Protein AF-A0A7S0Y9C3-F1 (afdb_monomer)

Nearest PDB structures (foldseek):
  4krd-assembly1_A  TM=9.052E-01  e=1.413E-10  Saccharomyces cerevisiae S288C
  4yjq-assembly1_A  TM=8.816E-01  e=9.304E-09  Homo sapiens
  4xg7-assembly1_A  TM=8.773E-01  e=1.132E-08  Homo sapiens
  4rss-assembly1_A  TM=8.720E-01  e=1.677E-08  Homo sapiens
  3zc6-assembly1_A  TM=8.783E-01  e=1.471E-08  Homo sapiens

Secondary structure (DSSP, 8-state):
-EEE-TT--HHHHHHHHHHHHHHTT---TTB--EEEEEE-SSEEEEEE---SEEHHHHHHHHSS--HHHHHHHHHHHHHHHHHHHHTTEE----SGGGEEE-GGG-EEE--GGG-EEPPTT-----S--S--

Structure (mmCIF, N/CA/C/O backbone):
data_AF-A0A7S0Y9C3-F1
#
_entry.id   AF-A0A7S0Y9C3-F1
#
loop_
_atom_site.group_PDB
_atom_site.id
_atom_site.type_symbol
_atom_site.label_atom_id
_atom_site.label_alt_id
_atom_site.label_comp_id
_atom_site.label_asym_id
_atom_site.label_entity_id
_atom_site.label_seq_id
_atom_site.pdbx_PDB_ins_code
_atom_site.Cartn_x
_atom_site.Cartn_y
_atom_site.Cartn_z
_atom_site.occupancy
_atom_site.B_iso_or_equiv
_atom_site.auth_seq_id
_atom_site.auth_comp_id
_atom_site.auth_asym_id
_atom_site.auth_atom_id
_atom_site.pdbx_PDB_model_num
ATOM 1 N N . LYS A 1 1 ? -2.819 -9.777 -9.837 1.00 88.12 1 LYS A N 1
ATOM 2 C CA . LYS A 1 1 ? -3.013 -8.683 -10.827 1.00 88.12 1 LYS A CA 1
ATOM 3 C C . LYS A 1 1 ? -2.095 -8.921 -12.023 1.00 88.12 1 LYS A C 1
ATOM 5 O O . LYS A 1 1 ? -0.903 -9.104 -11.809 1.00 88.12 1 LYS A O 1
ATOM 10 N N . TYR A 1 2 ? -2.632 -8.913 -13.245 1.00 93.19 2 TYR A N 1
ATOM 11 C CA . TYR A 1 2 ? -1.849 -8.963 -14.489 1.00 93.19 2 TYR A CA 1
ATOM 12 C C . TYR A 1 2 ? -1.843 -7.582 -15.142 1.00 93.19 2 TYR A C 1
ATOM 14 O O . TYR A 1 2 ? -2.880 -6.919 -15.183 1.00 93.19 2 TYR A O 1
ATOM 22 N N . ILE A 1 3 ? -0.686 -7.124 -15.618 1.00 94.06 3 ILE A N 1
ATOM 23 C CA . ILE A 1 3 ? -0.536 -5.808 -16.249 1.00 94.06 3 ILE A CA 1
ATOM 24 C C . ILE A 1 3 ? 0.217 -5.976 -17.565 1.00 94.06 3 ILE A C 1
ATOM 26 O O . ILE A 1 3 ? 1.418 -6.241 -17.567 1.00 94.06 3 ILE A O 1
ATOM 30 N N . ALA A 1 4 ? -0.482 -5.779 -18.683 1.00 96.06 4 ALA A N 1
ATOM 31 C CA . ALA A 1 4 ? 0.125 -5.802 -20.008 1.00 96.06 4 ALA A CA 1
ATOM 32 C C . ALA A 1 4 ? 1.090 -4.621 -20.199 1.00 96.06 4 ALA A C 1
ATOM 34 O O . ALA A 1 4 ? 0.784 -3.480 -19.837 1.00 96.06 4 ALA A O 1
ATOM 35 N N . LYS A 1 5 ? 2.246 -4.888 -20.813 1.00 95.81 5 LYS A N 1
ATOM 36 C CA . LYS A 1 5 ? 3.220 -3.855 -21.198 1.00 95.81 5 LYS A CA 1
ATOM 37 C C . LYS A 1 5 ? 2.832 -3.135 -22.486 1.00 95.81 5 LYS A C 1
ATOM 39 O O . LYS A 1 5 ? 3.274 -2.013 -22.718 1.00 95.81 5 LYS A O 1
ATOM 44 N N . HIS A 1 6 ? 2.002 -3.759 -23.321 1.00 95.00 6 HIS A N 1
ATOM 45 C CA . HIS A 1 6 ? 1.517 -3.138 -24.548 1.00 95.00 6 HIS A CA 1
ATOM 46 C C . HIS A 1 6 ? 0.788 -1.818 -24.241 1.00 95.00 6 HIS A C 1
ATOM 48 O O . HIS A 1 6 ? -0.055 -1.754 -23.348 1.00 95.00 6 HIS A O 1
ATOM 54 N N . GLY A 1 7 ? 1.143 -0.751 -24.963 1.00 93.19 7 GLY A N 1
ATOM 55 C CA . GLY A 1 7 ? 0.575 0.586 -24.763 1.00 93.19 7 GLY A CA 1
ATOM 56 C C . GLY A 1 7 ? 1.084 1.340 -23.526 1.00 93.19 7 GLY A C 1
ATOM 57 O O . GLY A 1 7 ? 0.624 2.452 -23.274 1.00 93.19 7 GLY A O 1
ATOM 58 N N . LYS A 1 8 ? 2.029 0.784 -22.754 1.00 92.81 8 LYS A N 1
ATOM 59 C CA . LYS A 1 8 ? 2.679 1.477 -21.631 1.00 92.81 8 LYS A CA 1
ATOM 60 C C . LYS A 1 8 ? 3.965 2.149 -22.096 1.00 92.81 8 LYS A C 1
ATOM 62 O O . LYS A 1 8 ? 4.751 1.562 -22.834 1.00 92.81 8 LYS A O 1
ATOM 67 N N . SER A 1 9 ? 4.205 3.376 -21.642 1.00 95.50 9 SER A N 1
ATOM 68 C CA . SER A 1 9 ? 5.481 4.043 -21.896 1.00 95.50 9 SER A CA 1
ATOM 69 C C . SER A 1 9 ? 6.586 3.454 -21.016 1.00 95.50 9 SER A C 1
ATOM 71 O O . SER A 1 9 ? 6.329 2.948 -19.924 1.00 95.50 9 SER A O 1
ATOM 73 N N . GLU A 1 10 ? 7.847 3.626 -21.413 1.00 94.19 10 GLU A N 1
ATOM 74 C CA . GLU A 1 10 ? 8.999 3.258 -20.575 1.00 94.19 10 GLU A CA 1
ATOM 75 C C . GLU A 1 10 ? 8.957 3.898 -19.180 1.00 94.19 10 GLU A C 1
ATOM 77 O O . GLU A 1 10 ? 9.445 3.341 -18.195 1.00 94.19 10 GLU A O 1
ATOM 82 N N . LYS A 1 11 ? 8.354 5.086 -19.070 1.00 92.31 11 LYS A N 1
ATOM 83 C CA . LYS A 1 11 ? 8.144 5.751 -17.785 1.00 92.31 11 LYS A CA 1
ATOM 84 C C . LYS A 1 11 ? 7.141 4.990 -16.917 1.00 92.31 11 LYS A C 1
ATOM 86 O O . LYS A 1 11 ? 7.399 4.836 -15.727 1.00 92.31 11 LYS A O 1
ATOM 91 N N . ASP A 1 12 ? 6.050 4.497 -17.495 1.00 91.94 12 ASP A N 1
ATOM 92 C CA . ASP A 1 12 ? 5.036 3.722 -16.771 1.00 91.94 12 ASP A CA 1
ATOM 93 C C . ASP A 1 12 ? 5.608 2.390 -16.288 1.00 91.94 12 ASP A C 1
ATOM 95 O O . AS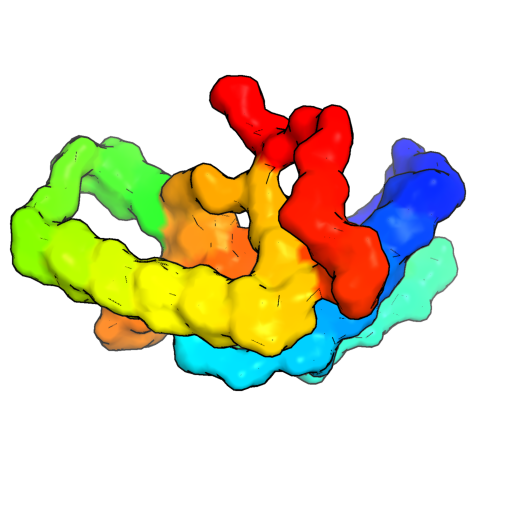P A 1 12 ? 5.419 2.024 -15.131 1.00 91.94 12 ASP A O 1
ATOM 99 N N . LEU A 1 13 ? 6.393 1.712 -17.132 1.00 94.50 13 LEU A N 1
ATOM 100 C CA . LEU A 1 13 ? 7.067 0.465 -16.764 1.00 94.50 13 LEU A CA 1
ATOM 101 C C . LEU A 1 13 ? 8.078 0.681 -15.627 1.00 94.50 13 LEU A C 1
ATOM 103 O O . LEU A 1 13 ? 8.172 -0.134 -14.711 1.00 94.50 13 LEU A O 1
ATOM 107 N N . ARG A 1 14 ? 8.826 1.795 -15.636 1.00 94.25 14 ARG A N 1
ATOM 108 C CA . ARG A 1 14 ? 9.708 2.162 -14.512 1.00 94.25 14 ARG A CA 1
ATOM 109 C C . ARG A 1 14 ? 8.931 2.454 -13.230 1.00 94.25 14 ARG A C 1
ATOM 111 O O . ARG A 1 14 ? 9.366 2.023 -12.165 1.00 94.25 14 ARG A O 1
ATOM 118 N N . ASN A 1 15 ? 7.803 3.157 -13.323 1.00 91.12 15 ASN A N 1
ATOM 119 C CA . ASN A 1 15 ? 6.959 3.433 -12.160 1.00 91.12 15 ASN A CA 1
ATOM 120 C C . ASN A 1 15 ? 6.409 2.135 -11.563 1.00 91.12 15 ASN A C 1
ATOM 122 O O . ASN A 1 15 ? 6.498 1.955 -10.355 1.00 91.12 15 ASN A O 1
ATOM 126 N N . LEU A 1 16 ? 5.949 1.202 -12.399 1.00 93.38 16 LEU A N 1
ATOM 127 C CA . LEU A 1 16 ? 5.437 -0.089 -11.947 1.00 93.38 16 LEU A CA 1
ATOM 128 C C . LEU A 1 16 ? 6.515 -0.942 -11.261 1.00 93.38 16 LEU A C 1
ATOM 130 O O . LEU A 1 16 ? 6.284 -1.510 -10.197 1.00 93.38 16 LEU A O 1
ATOM 134 N N . ARG A 1 17 ? 7.738 -0.984 -11.807 1.00 94.88 17 ARG A N 1
ATOM 135 C CA . ARG A 1 17 ? 8.867 -1.645 -11.124 1.00 94.88 17 ARG A CA 1
ATOM 136 C C . ARG A 1 17 ? 9.191 -0.982 -9.783 1.00 94.88 17 ARG A C 1
ATOM 138 O O . ARG A 1 17 ? 9.537 -1.672 -8.826 1.00 94.88 17 ARG A O 1
ATOM 145 N N . SER A 1 18 ? 9.071 0.344 -9.700 1.00 92.81 18 SER A N 1
ATOM 146 C CA . SER A 1 18 ? 9.252 1.079 -8.445 1.00 92.81 18 SER A CA 1
ATOM 147 C C . SER A 1 18 ? 8.150 0.769 -7.430 1.00 92.81 18 SER A C 1
ATOM 149 O O . SER A 1 18 ? 8.465 0.600 -6.257 1.00 92.81 18 SER A O 1
ATOM 151 N N . GLU A 1 19 ? 6.890 0.679 -7.859 1.00 94.38 19 GLU A N 1
ATOM 152 C CA . GLU A 1 19 ? 5.749 0.261 -7.032 1.00 94.38 19 GLU A CA 1
ATOM 153 C C . GLU A 1 19 ? 6.005 -1.127 -6.433 1.00 94.38 19 GLU A C 1
ATOM 155 O O . GLU A 1 19 ? 6.003 -1.277 -5.211 1.00 94.38 19 GLU A O 1
ATOM 160 N N . ILE A 1 20 ? 6.359 -2.108 -7.272 1.00 95.38 20 ILE A N 1
ATOM 161 C CA . ILE A 1 20 ? 6.694 -3.474 -6.837 1.00 95.38 20 ILE A CA 1
ATOM 162 C C . ILE A 1 20 ? 7.874 -3.464 -5.850 1.00 95.38 20 ILE A C 1
ATOM 164 O O . ILE A 1 20 ? 7.844 -4.155 -4.835 1.00 95.38 20 ILE A O 1
ATOM 168 N N . SER A 1 21 ? 8.918 -2.670 -6.117 1.00 94.62 21 SER A N 1
ATOM 169 C CA . SER A 1 21 ? 10.099 -2.554 -5.245 1.00 94.62 21 SER A CA 1
ATOM 170 C C . SER A 1 21 ? 9.781 -1.939 -3.878 1.00 94.62 21 SER A C 1
ATOM 172 O O . SER A 1 21 ? 10.384 -2.331 -2.877 1.00 94.62 21 SER A O 1
ATOM 174 N N . ILE A 1 22 ? 8.852 -0.978 -3.827 1.00 93.69 22 ILE A N 1
ATOM 175 C CA . ILE A 1 22 ? 8.354 -0.403 -2.574 1.00 93.69 22 ILE A CA 1
ATOM 176 C C . ILE A 1 22 ? 7.544 -1.459 -1.827 1.00 93.69 22 ILE A C 1
ATOM 178 O O . ILE A 1 22 ? 7.883 -1.769 -0.688 1.00 93.69 22 ILE A O 1
ATOM 182 N N . GLN A 1 23 ? 6.533 -2.045 -2.472 1.00 95.50 23 GLN A N 1
ATOM 183 C CA . GLN A 1 23 ? 5.609 -2.975 -1.828 1.00 95.50 23 GLN A CA 1
ATOM 184 C C . GLN A 1 23 ? 6.310 -4.231 -1.294 1.00 95.50 23 GLN A C 1
ATOM 186 O O . GLN A 1 23 ? 5.991 -4.685 -0.203 1.00 95.50 23 GLN A O 1
ATOM 191 N N . ARG A 1 24 ? 7.334 -4.739 -1.996 1.00 95.75 24 ARG A N 1
ATOM 192 C CA . ARG A 1 24 ? 8.123 -5.910 -1.565 1.00 95.75 24 ARG A CA 1
ATOM 193 C C . ARG A 1 24 ? 8.842 -5.722 -0.222 1.00 95.75 24 ARG A C 1
ATOM 195 O O . ARG A 1 24 ? 9.244 -6.703 0.387 1.00 95.75 24 ARG A O 1
ATOM 202 N N . LYS A 1 25 ? 9.051 -4.481 0.226 1.00 94.88 25 LYS A N 1
ATOM 203 C CA . LYS A 1 25 ? 9.721 -4.167 1.503 1.00 94.88 25 LYS A CA 1
ATOM 204 C C . LYS A 1 25 ? 8.741 -3.970 2.659 1.00 94.88 25 LYS A C 1
ATOM 206 O O . LYS A 1 25 ? 9.184 -3.701 3.770 1.00 94.88 25 LYS A O 1
ATOM 211 N N . LEU A 1 26 ? 7.439 -4.011 2.385 1.00 96.00 26 LEU A N 1
ATOM 212 C CA . LEU A 1 26 ? 6.397 -3.735 3.362 1.00 96.00 26 LEU A CA 1
ATOM 213 C C . LEU A 1 26 ? 5.880 -5.044 3.946 1.00 96.00 26 LEU A C 1
ATOM 215 O O . LEU A 1 26 ? 5.423 -5.921 3.219 1.00 96.00 26 LEU A O 1
ATOM 219 N N . GLU A 1 27 ? 5.904 -5.130 5.268 1.00 96.06 27 GLU A N 1
ATOM 220 C CA . GLU A 1 27 ? 5.375 -6.253 6.031 1.00 96.06 27 GLU A CA 1
ATOM 221 C C . GLU A 1 27 ? 4.678 -5.702 7.277 1.00 96.06 27 GLU A C 1
ATOM 223 O O . GLU A 1 27 ? 5.311 -5.296 8.254 1.00 96.06 27 GLU A O 1
ATOM 228 N N . HIS A 1 28 ? 3.353 -5.597 7.199 1.00 97.38 28 HIS A N 1
ATOM 229 C CA . HIS A 1 28 ? 2.503 -5.075 8.262 1.00 97.38 28 HIS A CA 1
ATOM 230 C C . HIS A 1 28 ? 1.082 -5.626 8.079 1.00 97.38 28 HIS A C 1
ATOM 232 O O . HIS A 1 28 ? 0.607 -5.650 6.944 1.00 97.38 28 HIS A O 1
ATOM 238 N N . PRO A 1 29 ? 0.356 -6.005 9.149 1.00 96.00 29 PRO A N 1
ATOM 239 C CA . PRO A 1 29 ? -0.987 -6.583 9.031 1.00 96.00 29 PRO A CA 1
ATOM 240 C C . PRO A 1 29 ? -1.969 -5.688 8.266 1.00 96.00 29 PRO A C 1
ATOM 242 O O . PRO A 1 29 ? -2.791 -6.200 7.518 1.00 96.00 29 PRO A O 1
ATOM 245 N N . GLY A 1 30 ? -1.827 -4.366 8.404 1.00 96.88 30 GLY A N 1
ATOM 246 C CA . GLY A 1 30 ? -2.632 -3.345 7.727 1.00 96.88 30 GLY A CA 1
ATOM 247 C C . GLY A 1 30 ? -2.274 -3.043 6.260 1.00 96.88 30 GLY A C 1
ATOM 248 O O . GLY A 1 30 ? -2.783 -2.072 5.706 1.00 96.88 30 GLY A O 1
ATOM 249 N N . ILE A 1 31 ? -1.348 -3.782 5.642 1.00 97.31 31 ILE A N 1
ATOM 250 C CA . ILE A 1 31 ? -0.884 -3.574 4.259 1.00 97.31 31 ILE A CA 1
ATOM 251 C C . ILE A 1 31 ? -1.016 -4.889 3.500 1.00 97.31 31 ILE A C 1
ATOM 253 O O . ILE A 1 31 ? -0.671 -5.935 4.040 1.00 97.31 31 ILE A O 1
ATOM 257 N N . ILE A 1 32 ? -1.484 -4.835 2.251 1.00 96.94 32 ILE A N 1
ATOM 258 C CA . ILE A 1 32 ? -1.589 -6.026 1.412 1.00 96.94 32 ILE A CA 1
ATOM 259 C C . ILE A 1 32 ? -0.196 -6.606 1.114 1.00 96.94 32 ILE A C 1
ATOM 261 O O . ILE A 1 32 ? 0.655 -5.972 0.476 1.00 96.94 32 ILE A O 1
ATOM 265 N N . LEU A 1 33 ? 0.036 -7.829 1.583 1.00 96.50 33 LEU A N 1
ATOM 266 C CA . LEU A 1 33 ? 1.296 -8.535 1.413 1.00 96.50 33 LEU A CA 1
ATOM 267 C C . LEU A 1 33 ? 1.517 -8.896 -0.058 1.00 96.50 33 LEU A C 1
ATOM 269 O O . LEU A 1 33 ? 0.682 -9.551 -0.686 1.00 96.50 33 LEU A O 1
ATOM 273 N N . LEU A 1 34 ? 2.672 -8.502 -0.595 1.00 97.44 34 LEU A N 1
ATOM 274 C CA . LEU A 1 34 ? 3.158 -8.983 -1.884 1.00 97.44 34 LEU A CA 1
ATOM 275 C C . LEU A 1 34 ? 3.828 -10.347 -1.684 1.00 97.44 34 LEU A C 1
ATOM 277 O O . LEU A 1 34 ? 4.920 -10.416 -1.128 1.00 97.44 34 LEU A O 1
ATOM 281 N N . LEU A 1 35 ? 3.184 -11.412 -2.158 1.00 97.38 35 LEU A N 1
ATOM 282 C CA . LEU A 1 35 ? 3.720 -12.772 -2.096 1.00 97.38 35 LEU A CA 1
ATOM 283 C C . LEU A 1 35 ? 4.800 -12.978 -3.158 1.00 97.38 35 LEU A C 1
ATOM 285 O O . LEU A 1 35 ? 5.874 -13.488 -2.856 1.00 97.38 35 LEU A O 1
ATOM 289 N N . ASP A 1 36 ? 4.531 -12.546 -4.393 1.00 96.81 36 ASP A N 1
ATOM 290 C CA . ASP A 1 36 ? 5.531 -12.553 -5.456 1.00 96.81 36 ASP A CA 1
ATOM 291 C C . ASP A 1 36 ? 5.205 -11.558 -6.578 1.00 96.81 36 ASP A C 1
ATOM 293 O O . ASP A 1 36 ? 4.082 -11.069 -6.709 1.00 96.81 36 ASP A O 1
ATOM 297 N N . ALA A 1 37 ? 6.193 -11.260 -7.419 1.00 96.75 37 ALA A N 1
ATOM 298 C CA . ALA A 1 37 ? 5.981 -10.536 -8.661 1.00 96.75 37 ALA A CA 1
ATOM 299 C C . ALA A 1 37 ? 6.955 -11.002 -9.743 1.00 96.75 37 ALA A C 1
ATOM 301 O O . ALA A 1 37 ? 8.167 -11.027 -9.525 1.00 96.75 37 ALA A O 1
ATOM 302 N N . PHE A 1 38 ? 6.408 -11.275 -10.923 1.00 96.19 38 PHE A N 1
ATOM 303 C CA . PHE A 1 38 ? 7.125 -11.734 -12.102 1.00 96.19 38 PHE A CA 1
ATOM 304 C C . PHE A 1 38 ? 7.001 -10.705 -13.217 1.00 96.19 38 PHE A C 1
ATOM 306 O O . PHE A 1 38 ? 5.948 -10.095 -13.411 1.00 96.19 38 PHE A O 1
ATOM 313 N N . GLU A 1 39 ? 8.074 -10.545 -13.976 1.00 96.44 39 GLU A N 1
ATOM 314 C CA . GLU A 1 39 ? 8.091 -9.742 -15.189 1.00 96.44 39 GLU A CA 1
ATOM 315 C C . GLU A 1 39 ? 8.443 -10.659 -16.363 1.00 96.44 39 GLU A C 1
ATOM 317 O O . GLU A 1 39 ? 9.525 -11.241 -16.393 1.00 96.44 39 GLU A O 1
ATOM 322 N N . THR A 1 40 ? 7.530 -10.798 -17.323 1.00 95.31 40 THR A N 1
ATOM 323 C CA . THR A 1 40 ? 7.770 -11.504 -18.592 1.00 95.31 40 THR A CA 1
ATOM 324 C C . THR A 1 40 ? 8.093 -10.489 -19.686 1.00 95.31 40 THR A C 1
ATOM 326 O O . THR A 1 40 ? 8.166 -9.292 -19.419 1.00 95.31 40 THR A O 1
ATOM 329 N N . GLU A 1 41 ? 8.273 -10.904 -20.938 1.00 94.44 41 GLU A N 1
ATOM 330 C CA . GLU A 1 41 ? 8.454 -9.957 -22.048 1.00 94.44 41 GLU A CA 1
ATOM 331 C C . GLU A 1 41 ? 7.228 -9.056 -22.263 1.00 94.44 41 GLU A C 1
ATOM 333 O O . GLU A 1 41 ? 7.376 -7.877 -22.586 1.00 94.44 41 GLU A O 1
ATOM 338 N N . THR A 1 42 ? 6.022 -9.576 -22.025 1.00 95.88 42 THR A N 1
ATOM 339 C CA . THR A 1 42 ? 4.759 -8.927 -22.400 1.00 95.88 42 THR A CA 1
ATOM 340 C C . THR A 1 42 ? 3.959 -8.393 -21.216 1.00 95.88 42 THR A C 1
ATOM 342 O O . THR A 1 42 ? 3.104 -7.526 -21.415 1.00 95.88 42 THR A O 1
ATOM 345 N N . GLU A 1 43 ? 4.231 -8.843 -19.990 1.00 96.12 43 GLU A N 1
ATOM 346 C CA . GLU A 1 43 ? 3.396 -8.527 -18.828 1.00 96.12 43 GLU A CA 1
ATOM 347 C C . GLU A 1 43 ? 4.147 -8.510 -17.490 1.00 96.12 43 GLU A C 1
ATOM 349 O O . GLU A 1 43 ? 5.263 -9.013 -17.351 1.00 96.12 43 GLU A O 1
ATOM 354 N N . PHE A 1 44 ? 3.500 -7.910 -16.492 1.00 96.44 44 PHE A N 1
ATOM 355 C CA . PHE A 1 44 ? 3.806 -8.091 -15.077 1.00 96.44 44 PHE A CA 1
ATOM 356 C C . PHE A 1 44 ? 2.709 -8.927 -14.423 1.00 96.44 44 PHE A C 1
ATOM 358 O O . PHE A 1 44 ? 1.527 -8.600 -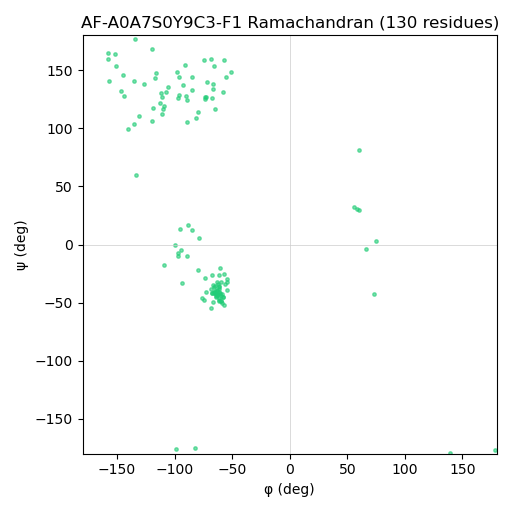14.544 1.00 96.44 44 PHE A O 1
ATOM 365 N N . CYS A 1 45 ? 3.105 -9.953 -13.678 1.00 96.69 45 CYS A N 1
ATOM 366 C CA . CYS A 1 45 ? 2.220 -10.746 -12.837 1.00 96.69 45 CYS A CA 1
ATOM 367 C C . CYS A 1 45 ? 2.540 -10.454 -11.371 1.00 96.69 45 CYS A C 1
ATOM 369 O O . CYS A 1 45 ? 3.643 -10.727 -10.912 1.00 96.69 45 CYS A O 1
ATOM 371 N N . ILE A 1 46 ? 1.577 -9.898 -10.640 1.00 96.25 46 ILE A N 1
ATOM 372 C CA . ILE A 1 46 ? 1.704 -9.522 -9.228 1.00 96.25 46 ILE A CA 1
ATOM 373 C C . ILE A 1 46 ? 0.795 -10.436 -8.410 1.00 96.25 46 ILE A C 1
ATOM 375 O O . ILE A 1 46 ? -0.421 -10.462 -8.636 1.00 96.25 46 ILE A O 1
ATOM 379 N N . VAL A 1 47 ? 1.382 -11.165 -7.466 1.00 97.06 47 VAL A N 1
ATOM 380 C CA . VAL A 1 47 ? 0.709 -12.110 -6.573 1.00 97.06 47 VAL A CA 1
ATOM 381 C C . VAL A 1 47 ? 0.705 -11.518 -5.169 1.00 97.06 47 VAL A C 1
ATOM 383 O O . VAL A 1 47 ? 1.760 -11.257 -4.597 1.00 97.06 47 VAL A O 1
ATOM 386 N N . THR A 1 48 ? -0.479 -11.294 -4.610 1.00 96.75 48 THR A N 1
ATOM 387 C CA . THR A 1 48 ? -0.662 -10.751 -3.259 1.00 96.75 48 THR A CA 1
ATOM 388 C C . THR A 1 48 ? -1.429 -11.734 -2.392 1.00 96.75 48 THR A C 1
ATOM 390 O O . THR A 1 48 ? -2.024 -12.684 -2.906 1.00 96.75 48 THR A O 1
ATOM 393 N N . GLU A 1 49 ? -1.457 -11.495 -1.082 1.00 95.75 49 GLU A N 1
ATOM 394 C CA . GLU A 1 49 ? -2.461 -12.137 -0.236 1.00 95.75 49 GLU A CA 1
ATOM 395 C C . GLU A 1 49 ? -3.883 -11.804 -0.729 1.00 95.75 49 GLU A C 1
ATOM 397 O O . GLU A 1 49 ? -4.106 -10.830 -1.461 1.00 95.75 49 GLU A O 1
ATOM 402 N N . PHE A 1 50 ? -4.841 -12.642 -0.342 1.00 93.94 50 PHE A N 1
ATOM 403 C CA . PHE A 1 50 ? -6.243 -12.467 -0.694 1.00 93.94 50 PHE A CA 1
ATOM 404 C C . PHE A 1 50 ? -6.940 -11.525 0.295 1.00 93.94 50 PHE A C 1
ATOM 406 O O . PHE A 1 50 ? -6.837 -11.703 1.508 1.00 93.94 50 PHE A O 1
ATOM 413 N N . ALA A 1 51 ? -7.698 -10.566 -0.235 1.00 94.25 51 ALA A N 1
ATOM 414 C CA . ALA A 1 51 ? -8.654 -9.762 0.515 1.00 94.25 51 ALA A CA 1
ATOM 415 C C . ALA A 1 51 ? -10.070 -10.043 -0.007 1.00 94.25 51 ALA A C 1
ATOM 417 O O . ALA A 1 51 ? -10.246 -10.353 -1.183 1.00 94.25 51 ALA A O 1
ATOM 418 N N . GLN A 1 52 ? -11.065 -9.967 0.874 1.00 92.94 52 GLN A N 1
ATOM 419 C CA . GLN A 1 52 ? -12.452 -10.351 0.604 1.00 92.94 52 GLN A CA 1
ATOM 420 C C . GLN A 1 52 ? -13.195 -9.347 -0.284 1.00 92.94 52 GLN A C 1
ATOM 422 O O . GLN A 1 52 ? -14.100 -9.753 -1.005 1.00 92.94 52 GLN A O 1
ATOM 427 N N . GLY A 1 53 ? -12.818 -8.069 -0.242 1.00 92.00 53 GLY A N 1
ATOM 428 C CA . GLY A 1 53 ? -13.431 -7.020 -1.056 1.00 92.00 53 GLY A CA 1
ATOM 429 C C . GLY A 1 53 ? -12.830 -5.647 -0.784 1.00 92.00 53 GLY A C 1
ATOM 430 O O . GLY A 1 53 ? -11.886 -5.516 0.006 1.00 92.00 53 GLY A O 1
ATOM 431 N N . GLU A 1 54 ? -13.378 -4.625 -1.433 1.00 93.75 54 GLU A N 1
ATOM 432 C CA . GLU A 1 54 ? -12.975 -3.231 -1.243 1.00 93.75 54 GLU A CA 1
ATOM 433 C C . GLU A 1 54 ? -13.894 -2.530 -0.235 1.00 93.75 54 GLU A C 1
ATOM 435 O O . GLU A 1 54 ? -15.107 -2.733 -0.217 1.00 93.75 54 GLU A O 1
ATOM 440 N N . LEU A 1 55 ? -13.341 -1.633 0.585 1.00 91.69 55 LEU A N 1
ATOM 441 C CA . LEU A 1 55 ? -14.145 -0.805 1.488 1.00 91.69 55 LEU A CA 1
ATOM 442 C C . LEU A 1 55 ? -15.147 0.063 0.711 1.00 91.69 55 LEU A C 1
ATOM 444 O O . LEU A 1 55 ? -16.238 0.338 1.202 1.00 91.69 55 LEU A O 1
ATOM 448 N N . PHE A 1 56 ? -14.781 0.489 -0.499 1.00 92.38 56 PHE A N 1
ATOM 449 C CA . PHE A 1 56 ? -15.669 1.239 -1.382 1.00 92.38 56 PHE A CA 1
ATOM 450 C C . PHE A 1 56 ? -16.964 0.478 -1.700 1.00 92.38 56 PHE A C 1
ATOM 452 O O . PHE A 1 56 ? -18.038 1.057 -1.577 1.00 92.38 56 PHE A O 1
ATOM 459 N N . GLU A 1 57 ? -16.877 -0.814 -2.026 1.00 90.69 57 GLU A N 1
ATOM 460 C CA . GLU A 1 57 ? -18.040 -1.646 -2.366 1.00 90.69 57 GLU A CA 1
ATOM 461 C C . GLU A 1 57 ? -19.005 -1.784 -1.181 1.00 90.69 57 GLU A C 1
ATOM 463 O O . GLU A 1 57 ? -20.221 -1.717 -1.350 1.00 90.69 57 GLU A O 1
ATOM 468 N N . ILE A 1 58 ? -18.464 -1.915 0.035 1.00 87.94 58 ILE A N 1
ATOM 469 C CA . ILE A 1 58 ? -19.264 -1.967 1.266 1.00 87.94 58 ILE A CA 1
ATOM 470 C C . ILE A 1 58 ? -20.003 -0.640 1.479 1.00 87.94 58 ILE A C 1
ATOM 472 O O . ILE A 1 58 ? -21.191 -0.625 1.795 1.00 87.94 58 ILE A O 1
ATOM 476 N N . LEU A 1 59 ? -19.315 0.486 1.274 1.00 88.94 59 LEU A N 1
ATOM 477 C CA . LEU A 1 59 ? -19.918 1.811 1.412 1.00 88.94 59 LEU A CA 1
ATOM 478 C C . LEU A 1 59 ? -20.982 2.085 0.342 1.00 88.94 59 LEU A C 1
ATOM 480 O O . LEU A 1 59 ? -21.975 2.740 0.649 1.00 88.94 59 LEU A O 1
ATOM 484 N N . GLU A 1 60 ? -20.810 1.586 -0.884 1.00 91.25 60 GLU A N 1
ATOM 485 C CA . GLU A 1 60 ? -21.839 1.689 -1.924 1.00 91.25 60 GLU A CA 1
ATOM 486 C C . GLU A 1 60 ? -23.075 0.837 -1.612 1.00 91.25 60 GLU A C 1
ATOM 488 O O . GLU A 1 60 ? -24.195 1.281 -1.864 1.00 91.25 60 GLU A O 1
ATOM 493 N N . ALA A 1 61 ? -22.893 -0.363 -1.054 1.00 88.38 61 ALA A N 1
ATOM 494 C CA . ALA A 1 61 ? -23.994 -1.273 -0.747 1.00 88.38 61 ALA A CA 1
ATOM 495 C C . ALA A 1 61 ? -24.810 -0.834 0.480 1.00 88.38 61 ALA A C 1
ATOM 497 O O . ALA A 1 61 ? -26.040 -0.790 0.424 1.00 88.38 61 ALA A O 1
ATOM 498 N N . ASP A 1 62 ? -24.131 -0.486 1.575 1.00 84.06 62 ASP A N 1
ATOM 499 C CA . ASP A 1 62 ? -24.767 -0.213 2.870 1.00 84.06 62 ASP A CA 1
ATOM 500 C C . ASP A 1 62 ? -25.002 1.290 3.114 1.00 84.06 62 ASP A C 1
ATOM 502 O O . ASP A 1 62 ? -25.677 1.688 4.068 1.00 84.06 62 ASP A O 1
ATOM 506 N N . GLY A 1 63 ? -24.436 2.154 2.263 1.00 85.44 63 GLY A N 1
ATOM 507 C CA . GLY A 1 63 ? -24.498 3.617 2.341 1.00 85.44 63 GLY A CA 1
ATOM 508 C C . GLY A 1 63 ? -23.633 4.216 3.457 1.00 85.44 63 GLY A C 1
ATOM 509 O O . GLY A 1 63 ? -22.951 5.221 3.257 1.00 85.44 63 GLY A O 1
ATOM 510 N N . SER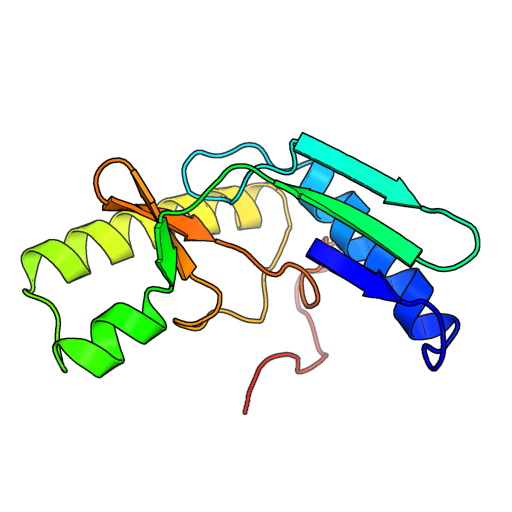 A 1 64 ? -23.642 3.610 4.644 1.00 84.19 64 SER A N 1
ATOM 511 C CA . SER A 1 64 ? -22.821 4.013 5.787 1.00 84.19 64 SER A CA 1
ATOM 512 C C . SER A 1 64 ? -22.493 2.833 6.692 1.00 84.19 64 SER A C 1
ATOM 514 O O . SER A 1 64 ? -23.253 1.873 6.787 1.00 84.19 64 SER A O 1
ATOM 516 N N . LEU A 1 65 ? -21.370 2.942 7.398 1.00 87.38 65 LEU A N 1
ATOM 517 C CA . LEU A 1 65 ? -20.940 1.950 8.374 1.00 87.38 65 LEU A CA 1
ATOM 518 C C . LEU A 1 65 ? -21.313 2.370 9.802 1.00 87.38 65 LEU A C 1
ATOM 520 O O . LEU A 1 65 ? -21.269 3.564 10.119 1.00 87.38 65 LEU A O 1
ATOM 524 N N . PRO A 1 66 ? -21.605 1.410 10.699 1.00 92.19 66 PRO A N 1
ATOM 525 C CA . PRO A 1 66 ? -21.737 1.685 12.124 1.00 92.19 66 PRO A CA 1
ATOM 526 C C . PRO A 1 66 ? -20.477 2.354 12.687 1.00 92.19 66 PRO A C 1
ATOM 528 O O . PRO A 1 66 ? -19.357 1.993 12.323 1.00 92.19 66 PRO A O 1
ATOM 531 N N . GLU A 1 67 ? -20.644 3.273 13.639 1.00 93.81 67 GLU A N 1
ATOM 532 C CA . GLU A 1 67 ? -19.535 4.049 14.219 1.00 93.81 67 GLU A CA 1
ATOM 533 C C . GLU A 1 67 ? -18.405 3.165 14.772 1.00 93.81 67 GLU A C 1
ATOM 535 O O . GLU A 1 67 ? -17.228 3.455 14.568 1.00 93.81 67 GLU A O 1
ATOM 540 N N . LEU A 1 68 ? -18.752 2.042 15.405 1.00 93.56 68 LEU A N 1
ATOM 541 C CA . LEU A 1 68 ? -17.777 1.079 15.920 1.00 93.56 68 LEU A CA 1
ATOM 542 C C . LEU A 1 68 ? -16.907 0.474 14.805 1.00 93.56 68 LEU A C 1
ATOM 544 O O . LEU A 1 68 ? -15.709 0.261 14.980 1.00 93.56 68 LEU A O 1
ATOM 548 N N . GLU A 1 69 ? -17.497 0.203 13.643 1.00 90.94 69 GLU A N 1
ATOM 549 C CA . GLU A 1 69 ? -16.778 -0.348 12.497 1.00 90.94 69 GLU A CA 1
ATOM 550 C C . GLU A 1 69 ? -15.874 0.707 11.857 1.00 90.94 69 GLU A C 1
ATOM 552 O O . GLU A 1 69 ? -14.706 0.432 11.582 1.00 90.94 69 GLU A O 1
ATOM 557 N N . VAL A 1 70 ? -16.363 1.946 11.748 1.00 92.38 70 VAL A N 1
ATOM 558 C CA . VAL A 1 70 ? -15.555 3.100 11.330 1.00 92.38 70 VAL A CA 1
ATOM 559 C C . VAL A 1 70 ? -14.359 3.298 12.266 1.00 92.38 70 VAL A C 1
A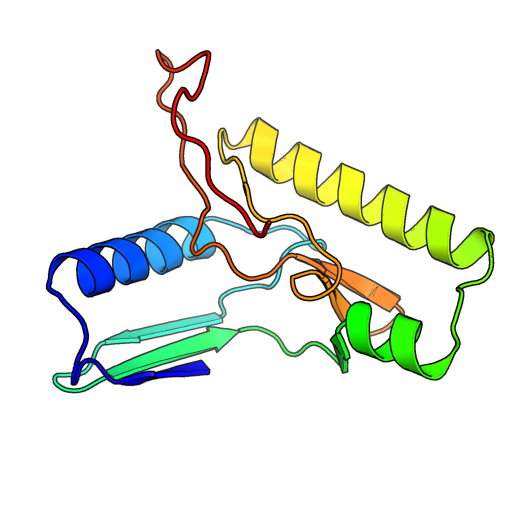TOM 561 O O . VAL A 1 70 ? -13.235 3.462 11.793 1.00 92.38 70 VAL A O 1
ATOM 564 N N . GLN A 1 71 ? -14.564 3.229 13.584 1.00 95.56 71 GLN A N 1
ATOM 565 C CA . GLN A 1 71 ? -13.495 3.349 14.578 1.00 95.56 71 GLN A CA 1
ATOM 566 C C . GLN A 1 71 ? -12.441 2.243 14.422 1.00 95.56 71 GLN A C 1
ATOM 568 O O . GLN A 1 71 ? -11.239 2.526 14.467 1.00 95.56 71 GLN A O 1
ATOM 573 N N . ASN A 1 72 ? -12.866 0.999 14.195 1.00 94.38 72 ASN A N 1
ATOM 574 C CA . ASN A 1 72 ? -11.959 -0.127 13.972 1.00 94.38 72 ASN A CA 1
ATOM 575 C C . ASN A 1 72 ? -11.132 0.050 12.690 1.00 94.38 72 ASN A C 1
ATOM 577 O O . ASN A 1 72 ? -9.913 -0.135 12.710 1.00 94.38 72 ASN A O 1
ATOM 581 N N . ILE A 1 73 ? -11.772 0.450 11.588 1.00 93.31 73 ILE A N 1
ATOM 582 C CA . ILE A 1 73 ? -11.112 0.725 10.303 1.00 93.31 73 ILE A CA 1
ATOM 583 C C . ILE A 1 73 ? -10.109 1.873 10.457 1.00 93.31 73 ILE A C 1
ATOM 585 O O . ILE A 1 73 ? -8.948 1.737 10.070 1.00 93.31 73 ILE A O 1
ATOM 589 N N . ALA A 1 74 ? -10.517 2.985 11.073 1.00 94.69 74 ALA A N 1
ATOM 590 C CA . ALA A 1 74 ? -9.663 4.150 11.289 1.00 94.69 74 ALA A CA 1
ATOM 591 C C . ALA A 1 74 ? -8.438 3.812 12.152 1.00 94.69 74 ALA A C 1
ATOM 593 O O . ALA A 1 74 ? -7.322 4.216 11.828 1.00 94.69 74 ALA A O 1
ATOM 594 N N . THR A 1 75 ? -8.620 3.019 13.210 1.00 97.12 75 THR A N 1
ATOM 595 C CA . THR A 1 75 ? -7.526 2.584 14.092 1.00 97.12 75 THR A CA 1
ATOM 596 C C . THR A 1 75 ? -6.487 1.760 13.327 1.00 97.12 75 THR A C 1
ATOM 598 O O . THR A 1 75 ? -5.289 2.045 13.399 1.00 97.12 75 THR A O 1
ATOM 601 N N . GLN A 1 76 ? -6.934 0.779 12.537 1.00 97.31 76 GLN A N 1
ATOM 602 C CA . GLN A 1 76 ? -6.042 -0.034 11.704 1.00 97.31 76 GLN A CA 1
ATOM 603 C C . GLN A 1 76 ? -5.348 0.802 10.620 1.00 97.31 76 GLN A C 1
ATOM 605 O O . GLN A 1 76 ? -4.149 0.638 10.382 1.00 97.31 76 GLN A O 1
ATOM 610 N N . MET A 1 77 ? -6.073 1.739 10.004 1.00 96.44 77 MET A N 1
ATOM 611 C CA . MET A 1 77 ? -5.535 2.654 8.997 1.00 96.44 77 MET A CA 1
ATOM 612 C C . MET A 1 77 ? -4.420 3.530 9.567 1.00 96.44 77 MET A C 1
ATOM 614 O O . MET A 1 77 ? -3.359 3.645 8.955 1.00 96.44 77 MET A O 1
ATOM 618 N N . VAL A 1 78 ? -4.621 4.116 10.751 1.00 96.94 78 VAL A N 1
ATOM 619 C CA . VAL A 1 78 ? -3.592 4.915 11.430 1.00 96.94 78 VAL A CA 1
ATOM 620 C C . VAL A 1 78 ? -2.365 4.060 11.745 1.00 96.94 78 VAL A C 1
ATOM 622 O O . VAL A 1 78 ? -1.246 4.518 11.520 1.00 96.94 78 VAL A O 1
ATOM 625 N N . GLY A 1 79 ? -2.548 2.809 12.183 1.00 98.00 79 GLY A N 1
ATOM 626 C CA . GLY A 1 79 ? -1.445 1.865 12.386 1.00 98.00 79 GLY A CA 1
ATOM 627 C C . GLY A 1 79 ? -0.646 1.595 11.104 1.00 98.00 79 GLY A C 1
ATOM 628 O O . GLY A 1 79 ? 0.579 1.729 11.093 1.00 98.00 79 GLY A O 1
ATOM 629 N N . ALA A 1 80 ? -1.332 1.303 9.996 1.00 97.44 80 ALA A N 1
ATOM 630 C CA . ALA A 1 80 ? -0.701 1.073 8.696 1.00 97.44 80 ALA A CA 1
ATOM 631 C C . ALA A 1 80 ? 0.041 2.317 8.174 1.00 97.44 80 ALA A C 1
ATOM 633 O O . ALA A 1 80 ? 1.180 2.222 7.711 1.00 97.44 80 ALA A O 1
ATOM 634 N N . LEU A 1 81 ? -0.564 3.501 8.297 1.00 96.62 81 LEU A N 1
ATOM 635 C CA . LEU A 1 81 ? 0.062 4.768 7.914 1.00 96.62 81 LEU A CA 1
ATOM 636 C C . LEU A 1 81 ? 1.272 5.095 8.789 1.00 96.62 81 LEU A C 1
ATOM 638 O O . LEU A 1 81 ? 2.298 5.537 8.275 1.00 96.62 81 LEU A O 1
ATOM 642 N N . HIS A 1 82 ? 1.187 4.849 10.097 1.00 97.06 82 HIS A N 1
ATOM 643 C CA . HIS A 1 82 ? 2.317 5.013 11.003 1.00 97.06 82 HIS A CA 1
ATOM 644 C C . HIS A 1 82 ? 3.491 4.116 10.597 1.00 97.06 82 HIS A C 1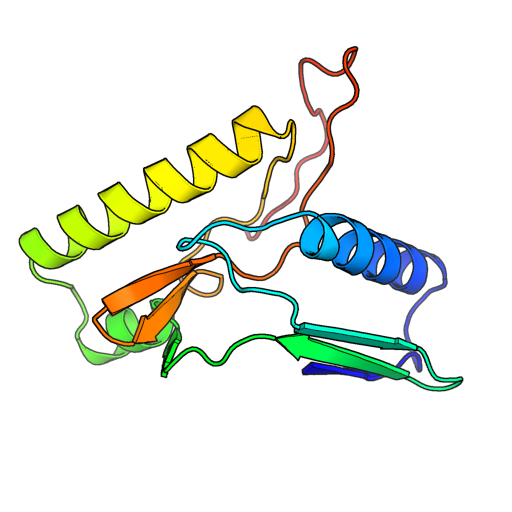
ATOM 646 O O . HIS A 1 82 ? 4.628 4.589 10.535 1.00 97.06 82 HIS A O 1
ATOM 652 N N . TYR A 1 83 ? 3.224 2.852 10.259 1.00 97.62 83 TYR A N 1
ATOM 653 C CA . TYR A 1 83 ? 4.240 1.937 9.744 1.00 97.62 83 TYR A CA 1
ATOM 654 C C . TYR A 1 83 ? 4.883 2.460 8.449 1.00 97.62 83 TYR A C 1
ATOM 656 O O . TYR A 1 83 ? 6.112 2.524 8.355 1.00 97.62 83 TYR A O 1
ATOM 664 N N . LEU A 1 84 ? 4.081 2.896 7.469 1.00 96.12 84 LEU A N 1
ATOM 665 C CA . LEU A 1 84 ? 4.589 3.463 6.213 1.00 96.12 84 LEU A CA 1
ATOM 666 C C . LEU A 1 84 ? 5.475 4.686 6.461 1.00 96.12 84 LEU A C 1
ATOM 668 O O . LEU A 1 84 ? 6.608 4.752 5.977 1.00 96.12 84 LEU A O 1
ATOM 672 N N . HIS A 1 85 ? 4.986 5.636 7.255 1.00 94.69 85 HIS A N 1
ATOM 673 C CA . HIS A 1 85 ? 5.693 6.879 7.540 1.00 94.69 85 HIS A CA 1
ATOM 674 C C . HIS A 1 85 ? 6.988 6.640 8.329 1.00 94.69 85 HIS A C 1
ATOM 676 O O . HIS A 1 85 ? 8.003 7.276 8.032 1.00 94.69 85 HIS A O 1
ATOM 682 N N . SER A 1 86 ? 6.999 5.679 9.258 1.00 94.38 86 SER A N 1
ATOM 683 C CA . SER A 1 86 ? 8.211 5.248 9.972 1.00 94.38 86 SER A CA 1
ATOM 684 C C . SER A 1 86 ? 9.254 4.634 9.031 1.00 94.38 86 SER A C 1
ATOM 686 O O . SER A 1 86 ? 10.451 4.855 9.205 1.00 94.38 86 SER A O 1
ATOM 688 N N . ASN A 1 87 ? 8.809 3.971 7.961 1.00 93.12 87 ASN A N 1
ATOM 689 C CA . ASN A 1 87 ? 9.656 3.478 6.871 1.00 93.12 87 ASN A CA 1
ATOM 690 C C . ASN A 1 87 ? 9.950 4.537 5.792 1.00 93.12 87 ASN A C 1
ATOM 692 O O . ASN A 1 87 ? 10.469 4.208 4.725 1.00 93.12 87 ASN A O 1
ATOM 696 N N . ARG A 1 88 ? 9.647 5.820 6.053 1.00 91.75 88 ARG A N 1
ATOM 697 C CA . ARG A 1 88 ? 9.845 6.941 5.116 1.00 91.75 88 ARG A CA 1
ATOM 698 C C . ARG A 1 88 ? 9.097 6.756 3.791 1.00 91.75 88 ARG A C 1
ATOM 700 O O . ARG A 1 88 ? 9.548 7.246 2.758 1.00 91.75 88 ARG A O 1
ATOM 707 N N . ILE A 1 89 ? 7.955 6.078 3.800 1.00 93.12 89 ILE A N 1
ATOM 708 C CA . ILE A 1 89 ? 7.120 5.854 2.619 1.00 93.12 89 ILE A CA 1
ATOM 709 C C . ILE A 1 89 ? 5.820 6.630 2.784 1.00 93.12 89 ILE A C 1
ATOM 711 O O . ILE A 1 89 ? 5.164 6.533 3.812 1.00 93.12 89 ILE A O 1
ATOM 715 N N . ILE A 1 90 ? 5.441 7.398 1.765 1.00 92.00 90 ILE A N 1
ATOM 716 C CA . ILE A 1 90 ? 4.158 8.111 1.726 1.00 92.00 90 ILE A CA 1
ATOM 717 C C . ILE A 1 90 ? 3.289 7.461 0.653 1.00 92.00 90 ILE A C 1
ATOM 719 O O . ILE A 1 90 ? 3.737 7.364 -0.490 1.00 92.00 90 ILE A O 1
ATOM 723 N N . HIS A 1 91 ? 2.065 7.054 1.004 1.00 93.19 91 HIS A N 1
ATOM 724 C CA . HIS A 1 91 ? 1.128 6.381 0.090 1.00 93.19 91 HIS A CA 1
ATOM 725 C C . HIS A 1 91 ? 0.648 7.292 -1.054 1.00 93.19 91 HIS A C 1
ATOM 727 O O . HIS A 1 91 ? 0.744 6.944 -2.226 1.00 93.19 91 HIS A O 1
ATOM 733 N N . ARG A 1 92 ? 0.202 8.509 -0.709 1.00 91.06 92 ARG A N 1
ATOM 734 C CA . ARG A 1 92 ? -0.290 9.581 -1.607 1.00 91.06 92 ARG A CA 1
ATOM 735 C C . ARG A 1 92 ? -1.594 9.332 -2.375 1.00 91.06 92 ARG A C 1
ATOM 737 O O . ARG A 1 92 ? -2.058 10.267 -3.011 1.00 91.06 92 ARG A O 1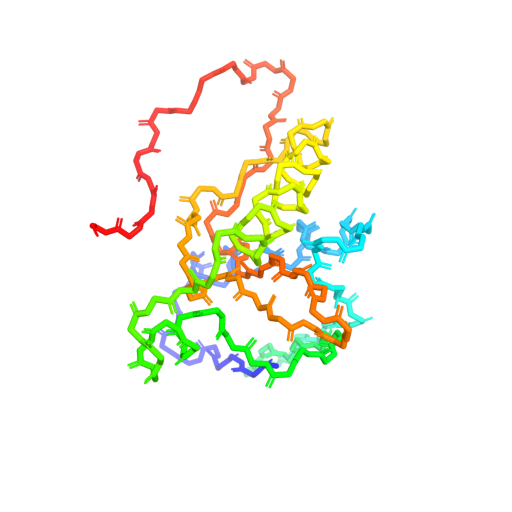
ATOM 744 N N . ASP A 1 93 ? -2.203 8.155 -2.291 1.00 91.56 93 ASP A N 1
ATOM 745 C CA . ASP A 1 93 ? -3.533 7.906 -2.879 1.00 91.56 93 ASP A CA 1
ATOM 746 C C . ASP A 1 93 ? -4.443 7.176 -1.882 1.00 91.56 93 ASP A C 1
ATOM 748 O O . ASP A 1 93 ? -4.825 6.030 -2.079 1.00 91.56 93 ASP A O 1
ATOM 752 N N . MET A 1 94 ? -4.687 7.801 -0.726 1.00 92.12 94 MET A N 1
ATOM 753 C CA . MET A 1 94 ? -5.578 7.241 0.298 1.00 92.12 94 MET A CA 1
ATOM 754 C C . MET A 1 94 ? -7.033 7.516 -0.082 1.00 92.12 94 MET A C 1
ATOM 756 O O . MET A 1 94 ? -7.452 8.671 -0.095 1.00 92.12 94 MET A O 1
ATOM 760 N N . LYS A 1 95 ? -7.784 6.454 -0.380 1.00 91.31 95 LYS A N 1
ATOM 761 C CA . LYS A 1 95 ? -9.209 6.481 -0.745 1.00 91.31 95 LYS A CA 1
ATOM 762 C C . LYS A 1 95 ? -9.850 5.111 -0.476 1.00 91.31 95 LYS A C 1
ATOM 764 O O . LYS A 1 95 ? -9.106 4.131 -0.418 1.00 91.31 95 LYS A O 1
ATOM 769 N N . PRO A 1 96 ? -11.186 5.009 -0.340 1.00 89.94 96 PRO A N 1
ATOM 770 C CA . PRO A 1 96 ? -11.865 3.740 -0.053 1.00 89.94 96 PRO A CA 1
ATOM 771 C C . PRO A 1 96 ? -11.553 2.595 -1.029 1.00 89.94 96 PRO A C 1
ATOM 773 O O . PRO A 1 96 ? -11.483 1.452 -0.600 1.00 89.94 96 PRO A O 1
ATOM 776 N N . GLN A 1 97 ? -11.300 2.889 -2.308 1.00 93.12 97 GLN A N 1
ATOM 777 C CA . GLN A 1 97 ? -10.945 1.889 -3.330 1.00 93.12 97 GLN A CA 1
ATOM 778 C C . GLN A 1 97 ? -9.564 1.255 -3.089 1.00 93.12 97 GLN A C 1
ATOM 780 O O . GLN A 1 97 ? -9.309 0.122 -3.471 1.00 93.12 97 GLN A O 1
ATOM 785 N N . ASN A 1 98 ? -8.665 1.978 -2.414 1.00 94.50 98 ASN A N 1
ATOM 786 C CA . ASN A 1 98 ? -7.318 1.498 -2.089 1.00 94.50 98 ASN A CA 1
ATOM 787 C C . ASN A 1 98 ? -7.249 0.881 -0.678 1.00 94.50 98 ASN A C 1
ATOM 789 O O . ASN A 1 98 ? -6.168 0.690 -0.111 1.00 94.50 98 ASN A O 1
ATOM 793 N N . ILE A 1 99 ? -8.410 0.615 -0.076 1.00 95.44 99 ILE A N 1
ATOM 794 C CA . ILE A 1 99 ? -8.552 -0.004 1.236 1.00 95.44 99 ILE A CA 1
ATOM 795 C C . ILE A 1 99 ? -9.327 -1.299 1.034 1.00 95.44 99 ILE A C 1
ATOM 797 O O . ILE A 1 99 ? -10.533 -1.286 0.808 1.00 95.44 99 ILE A O 1
ATOM 801 N N . LEU A 1 100 ? -8.627 -2.422 1.127 1.00 96.06 100 LEU A N 1
ATOM 802 C CA . LEU A 1 100 ? -9.235 -3.741 1.044 1.00 96.06 100 LEU A CA 1
ATOM 803 C C . LEU A 1 100 ? -9.613 -4.229 2.443 1.00 96.06 100 LEU A C 1
ATOM 805 O O . LEU A 1 100 ? -9.001 -3.839 3.442 1.00 96.06 100 LEU A O 1
ATOM 809 N N . ILE A 1 101 ? -10.600 -5.113 2.503 1.00 94.38 101 ILE A N 1
ATOM 810 C CA . ILE A 1 101 ? -11.035 -5.786 3.721 1.00 94.38 101 ILE A CA 1
ATOM 811 C C . ILE A 1 101 ? -10.650 -7.257 3.606 1.00 94.38 101 ILE A C 1
ATOM 813 O O . ILE A 1 101 ? -11.139 -7.981 2.746 1.00 94.38 101 ILE A O 1
ATOM 817 N N . GLY A 1 102 ? -9.709 -7.690 4.436 1.00 91.62 102 GLY A N 1
ATOM 818 C CA . GLY A 1 102 ? -9.305 -9.079 4.588 1.00 91.62 102 GLY A CA 1
ATOM 819 C C . GLY A 1 102 ? -10.228 -9.864 5.528 1.00 91.62 102 GLY A C 1
ATOM 820 O O . GLY A 1 102 ? -11.230 -9.335 6.017 1.00 91.62 102 GLY A O 1
ATOM 821 N N . PRO A 1 103 ? -9.876 -11.129 5.815 1.00 88.00 103 PRO A N 1
ATOM 822 C CA . PRO A 1 103 ? -10.559 -11.933 6.825 1.00 88.00 103 PRO A CA 1
ATOM 823 C C . PRO A 1 103 ? -10.674 -11.203 8.167 1.00 88.00 103 PRO A C 1
ATOM 825 O O . PRO A 1 103 ? -9.810 -10.400 8.521 1.00 88.00 103 PRO A O 1
ATOM 828 N N . ASP A 1 104 ? -11.752 -11.473 8.904 1.00 87.81 104 ASP A N 1
ATOM 829 C CA . ASP A 1 104 ? -12.015 -10.894 10.229 1.00 87.81 104 ASP A CA 1
ATOM 830 C C . ASP A 1 104 ? -12.023 -9.354 10.262 1.00 87.81 104 ASP A C 1
ATOM 832 O O . ASP A 1 104 ? -11.657 -8.738 11.263 1.00 87.81 104 ASP A O 1
ATOM 836 N N . ARG A 1 105 ? -12.452 -8.715 9.162 1.00 88.25 105 ARG A N 1
ATOM 837 C CA . ARG A 1 105 ? -12.519 -7.246 9.016 1.00 88.25 105 ARG A CA 1
ATOM 838 C C . ARG A 1 105 ? -11.157 -6.556 9.174 1.00 88.25 105 ARG A C 1
ATOM 840 O O . ARG A 1 105 ? -11.071 -5.405 9.618 1.00 88.25 105 ARG A O 1
ATOM 847 N N . GLN A 1 106 ? -10.080 -7.252 8.807 1.00 93.81 106 GLN A N 1
ATOM 848 C CA . GLN A 1 106 ? -8.749 -6.657 8.785 1.00 93.81 106 GLN A CA 1
ATOM 849 C C 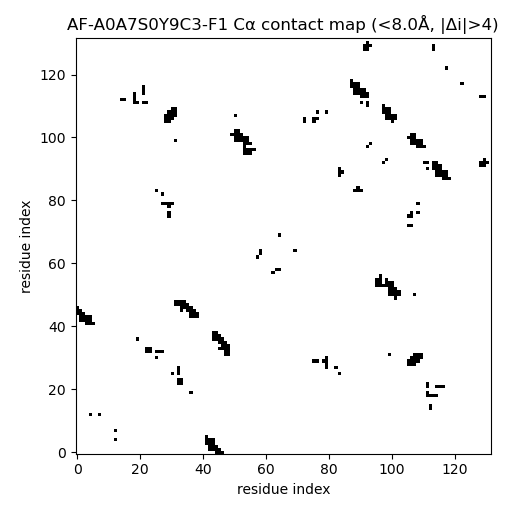. GLN A 1 106 ? -8.610 -5.694 7.610 1.00 93.81 106 GLN A C 1
ATOM 851 O O . GLN A 1 106 ? -8.838 -6.058 6.461 1.00 93.81 106 GLN A O 1
ATOM 856 N N . LEU A 1 107 ? -8.193 -4.466 7.885 1.00 96.12 107 LEU A N 1
ATOM 857 C CA . LEU A 1 107 ? -7.891 -3.487 6.851 1.00 96.12 107 LEU A CA 1
ATOM 858 C C . LEU A 1 107 ? -6.594 -3.864 6.130 1.00 96.12 107 LEU A C 1
ATOM 860 O O . LEU A 1 107 ? -5.612 -4.238 6.762 1.00 96.12 107 LEU A O 1
ATOM 864 N N . LYS A 1 108 ? -6.560 -3.692 4.810 1.00 97.25 108 LYS A N 1
ATOM 865 C CA . LYS A 1 108 ? -5.389 -3.932 3.963 1.00 97.25 108 LYS A CA 1
ATOM 866 C C . LYS A 1 108 ? -5.221 -2.776 2.979 1.00 97.25 108 LYS A C 1
ATOM 868 O O . LYS A 1 108 ? -5.945 -2.689 1.993 1.00 97.25 108 LYS A O 1
ATOM 873 N N . LEU A 1 109 ? -4.260 -1.884 3.225 1.00 96.94 109 LEU A N 1
ATOM 874 C CA . LEU A 1 109 ? -3.905 -0.850 2.246 1.00 96.94 109 LEU A CA 1
ATOM 875 C C . LEU A 1 109 ? -3.288 -1.484 0.997 1.00 96.94 109 LEU A C 1
ATOM 877 O O . LEU A 1 109 ? -2.401 -2.335 1.111 1.00 96.94 109 LEU A O 1
ATOM 881 N N . CYS A 1 110 ? -3.735 -1.046 -0.176 1.00 95.38 110 CYS A N 1
ATOM 882 C CA . CYS A 1 110 ? -3.254 -1.503 -1.474 1.00 95.38 110 CYS A CA 1
ATOM 883 C C . CYS A 1 110 ? -2.988 -0.323 -2.427 1.00 95.38 110 CYS A C 1
ATOM 885 O O . CYS A 1 110 ? -3.228 0.828 -2.085 1.00 95.38 110 CYS A O 1
ATOM 887 N N . ASP A 1 111 ? -2.487 -0.633 -3.626 1.00 92.12 111 ASP A N 1
ATOM 888 C CA . ASP A 1 111 ? -2.151 0.328 -4.689 1.00 92.12 111 ASP A CA 1
ATOM 889 C C . ASP A 1 111 ? -1.088 1.374 -4.301 1.00 92.12 111 ASP A C 1
ATOM 891 O O . ASP A 1 111 ? -1.341 2.547 -4.018 1.00 92.12 111 ASP A O 1
ATOM 895 N N . PHE A 1 112 ? 0.170 0.940 -4.383 1.00 92.94 112 PHE A N 1
ATOM 896 C CA . PHE A 1 112 ? 1.338 1.781 -4.140 1.00 92.94 112 PHE A CA 1
ATOM 897 C C . PHE A 1 112 ? 1.814 2.512 -5.407 1.00 92.94 112 PHE A C 1
ATOM 899 O O . PHE A 1 112 ? 2.939 3.020 -5.430 1.00 92.94 112 PHE A O 1
ATOM 906 N N . GLY A 1 113 ? 0.994 2.608 -6.462 1.00 87.56 113 GLY A N 1
ATOM 907 C CA . GLY A 1 113 ? 1.377 3.235 -7.734 1.00 87.56 113 GLY A CA 1
ATOM 908 C C . GLY A 1 113 ? 1.743 4.719 -7.601 1.00 87.56 113 GLY A C 1
ATOM 909 O O . GLY A 1 113 ? 2.568 5.251 -8.354 1.00 87.56 113 GLY A O 1
ATOM 910 N N . PHE A 1 114 ? 1.193 5.393 -6.586 1.00 84.94 114 PHE A N 1
ATOM 911 C CA . PHE A 1 114 ? 1.570 6.756 -6.212 1.00 84.94 114 PHE A CA 1
ATOM 912 C C . PHE A 1 114 ? 2.530 6.822 -5.029 1.00 84.94 114 PHE A C 1
ATOM 914 O O . PHE A 1 114 ? 2.964 7.924 -4.680 1.00 84.94 114 PHE A O 1
ATOM 921 N N . ALA A 1 115 ? 2.927 5.701 -4.438 1.00 86.88 115 ALA A N 1
ATOM 922 C CA . ALA A 1 115 ? 3.778 5.717 -3.265 1.00 86.88 115 ALA A CA 1
ATOM 923 C C . ALA A 1 115 ? 5.171 6.277 -3.572 1.00 86.88 115 ALA A C 1
ATOM 925 O O . ALA A 1 115 ? 5.667 6.249 -4.703 1.00 86.88 115 ALA A O 1
ATOM 926 N N . ARG A 1 116 ? 5.820 6.836 -2.550 1.00 85.31 116 ARG A N 1
ATOM 927 C CA . ARG A 1 116 ? 7.178 7.366 -2.689 1.00 85.31 116 ARG A CA 1
ATOM 928 C C . ARG A 1 116 ? 8.002 7.128 -1.438 1.00 85.31 116 ARG A C 1
ATOM 930 O O . ARG A 1 116 ? 7.607 7.543 -0.351 1.00 85.31 116 ARG A O 1
ATOM 937 N N . ALA A 1 117 ? 9.179 6.536 -1.629 1.00 83.12 117 ALA A N 1
ATOM 938 C CA . ALA A 1 117 ? 10.228 6.522 -0.623 1.00 83.12 117 ALA A CA 1
ATOM 939 C C . ALA A 1 117 ? 10.875 7.913 -0.532 1.00 83.12 117 ALA A C 1
ATOM 941 O O . ALA A 1 117 ? 11.299 8.498 -1.535 1.00 83.12 117 ALA A O 1
ATOM 942 N N . MET A 1 118 ? 10.932 8.449 0.679 1.00 80.69 118 MET A N 1
ATOM 943 C CA . MET A 1 118 ? 11.524 9.739 0.998 1.00 80.69 118 MET A CA 1
ATOM 944 C C . MET A 1 118 ? 12.997 9.539 1.335 1.00 80.69 118 MET A C 1
ATOM 946 O O . MET A 1 118 ? 13.343 8.728 2.193 1.00 80.69 118 MET 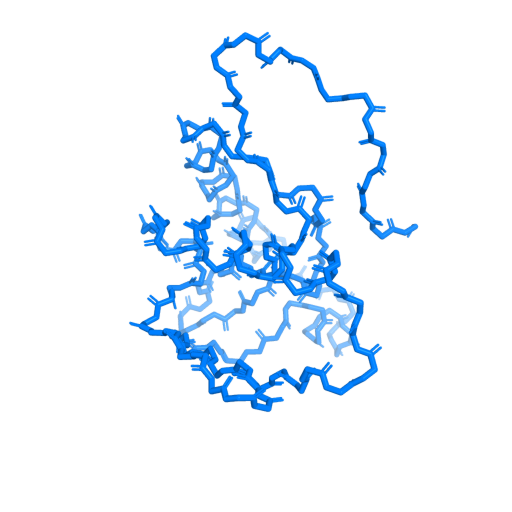A O 1
ATOM 950 N N . SER A 1 119 ? 13.883 10.299 0.687 1.00 77.75 119 SER A N 1
ATOM 951 C CA . SER A 1 119 ? 15.282 10.327 1.118 1.00 77.75 119 SER A CA 1
ATOM 952 C C . SER A 1 119 ? 15.393 11.009 2.485 1.00 77.75 119 SER A C 1
ATOM 954 O O . SER A 1 119 ? 14.533 11.811 2.852 1.00 77.75 119 SER A O 1
ATOM 956 N N . GLN A 1 120 ? 16.486 10.776 3.216 1.00 67.69 120 GLN A N 1
ATOM 957 C CA . GLN A 1 120 ? 16.727 11.451 4.500 1.00 67.69 120 GLN A CA 1
ATOM 958 C C . GLN A 1 120 ? 16.721 12.988 4.392 1.00 67.69 120 GLN A C 1
ATOM 960 O O . GLN A 1 120 ? 16.414 13.664 5.369 1.00 67.69 120 GLN A O 1
ATOM 965 N N . ARG A 1 121 ? 17.020 13.535 3.204 1.00 71.38 121 ARG A N 1
ATOM 966 C CA . ARG A 1 121 ? 17.022 14.980 2.920 1.00 71.38 121 ARG A CA 1
ATOM 967 C C . ARG A 1 121 ? 15.665 15.512 2.457 1.00 71.38 121 ARG A C 1
ATOM 969 O O . ARG A 1 121 ? 15.499 16.720 2.319 1.00 71.38 121 ARG A O 1
ATOM 976 N N . THR A 1 122 ? 14.703 14.638 2.171 1.00 71.50 122 THR A N 1
ATOM 977 C CA . THR A 1 122 ? 13.384 15.051 1.696 1.00 71.50 122 THR A CA 1
ATOM 978 C C . THR A 1 122 ? 12.477 15.288 2.899 1.00 71.50 122 THR A C 1
ATOM 980 O O . THR A 1 122 ? 12.028 14.340 3.537 1.00 71.50 122 THR A O 1
ATOM 983 N N . LEU A 1 123 ? 12.220 16.563 3.201 1.00 67.00 123 LEU A N 1
ATOM 984 C CA . LEU A 1 123 ? 11.287 16.982 4.256 1.00 67.00 123 LEU A CA 1
ATOM 985 C C . LEU A 1 123 ? 9.875 17.243 3.714 1.00 67.00 123 LEU A C 1
ATOM 987 O O . LEU A 1 123 ? 8.897 16.980 4.402 1.00 67.00 123 LEU A O 1
ATOM 991 N N . VAL A 1 124 ? 9.763 17.723 2.470 1.00 73.06 124 VAL A N 1
ATOM 992 C CA . VAL A 1 124 ? 8.488 18.067 1.823 1.00 73.06 124 VAL A CA 1
ATOM 993 C C . VAL A 1 124 ? 8.469 17.522 0.396 1.00 73.06 124 VAL A C 1
ATOM 995 O O . VAL A 1 124 ? 9.481 17.564 -0.308 1.00 73.06 124 VAL A O 1
ATOM 998 N N . LEU A 1 125 ? 7.314 17.013 -0.038 1.00 69.69 125 LEU A N 1
ATOM 999 C CA . LEU A 1 125 ? 7.046 16.705 -1.442 1.00 69.69 125 LEU A CA 1
ATOM 1000 C C . LEU A 1 125 ? 6.299 17.871 -2.090 1.00 69.69 125 LEU A C 1
ATOM 1002 O O . LEU A 1 125 ? 5.265 18.295 -1.593 1.00 69.69 125 LEU A O 1
ATOM 1006 N N . THR A 1 126 ? 6.801 18.355 -3.225 1.00 77.12 126 THR A N 1
ATOM 1007 C CA . THR A 1 126 ? 6.208 19.481 -3.971 1.00 77.12 126 THR A CA 1
ATOM 1008 C C . THR A 1 126 ? 5.304 19.040 -5.123 1.00 77.12 126 THR A C 1
ATOM 1010 O O . THR A 1 126 ? 4.644 19.861 -5.750 1.00 77.12 126 THR A O 1
ATOM 1013 N N . SER A 1 127 ? 5.267 17.740 -5.430 1.00 77.31 127 SER A N 1
ATOM 1014 C CA . SER A 1 127 ? 4.418 17.195 -6.490 1.00 77.31 127 SER A CA 1
ATOM 1015 C C . SER A 1 127 ? 3.041 16.812 -5.951 1.00 77.31 127 SER A C 1
ATOM 1017 O O . SER A 1 127 ? 2.969 15.937 -5.084 1.00 77.31 127 SER A O 1
ATOM 1019 N N . VAL A 1 128 ? 1.975 17.354 -6.541 1.00 72.44 128 VAL A N 1
ATOM 1020 C CA . VAL A 1 128 ? 0.601 16.884 -6.306 1.00 72.44 128 VAL A CA 1
ATOM 1021 C C . VAL A 1 128 ? 0.394 15.546 -7.027 1.00 72.44 128 VAL A C 1
ATOM 1023 O O . VAL A 1 128 ? 0.695 15.414 -8.218 1.00 72.44 128 VAL A O 1
ATOM 1026 N N . LYS A 1 129 ? -0.044 14.532 -6.277 1.00 77.75 129 LYS A N 1
ATOM 1027 C CA . LYS A 1 129 ? -0.395 13.179 -6.736 1.00 77.75 129 LYS A CA 1
ATOM 1028 C C . LYS A 1 129 ? -1.572 12.681 -5.899 1.00 77.75 129 LYS A C 1
ATOM 1030 O O . LYS A 1 129 ? -1.625 13.022 -4.723 1.00 77.75 129 LYS A O 1
ATOM 1035 N N . GLY A 1 130 ? -2.455 11.906 -6.518 1.00 67.31 130 GLY A N 1
ATOM 1036 C CA . GLY A 1 130 ? -3.692 11.410 -5.922 1.00 67.31 130 GLY A CA 1
ATOM 1037 C C . GLY A 1 130 ? -4.844 11.469 -6.923 1.00 67.31 130 GLY A C 1
ATOM 1038 O O . GLY A 1 130 ? -4.661 11.885 -8.073 1.00 67.31 130 GLY A O 1
ATOM 1039 N N . THR A 1 131 ? -6.011 11.044 -6.468 1.00 68.94 131 THR A N 1
ATOM 1040 C CA . THR A 1 131 ? -7.282 11.147 -7.194 1.00 68.94 131 THR A CA 1
ATOM 1041 C C . THR A 1 131 ? -7.909 12.542 -6.959 1.00 68.94 131 THR A C 1
ATOM 1043 O O . THR A 1 131 ? -7.695 13.081 -5.871 1.00 68.94 131 THR A O 1
ATOM 1046 N N . PRO A 1 132 ? -8.585 13.165 -7.952 1.00 48.19 132 PRO A N 1
ATOM 1047 C CA . PRO A 1 132 ? -9.260 14.461 -7.788 1.00 48.19 132 PRO A CA 1
ATOM 1048 C C . PRO A 1 132 ? -10.363 14.463 -6.729 1.00 48.19 132 PRO A C 1
ATOM 1050 O O . PRO A 1 132 ? -11.003 13.402 -6.553 1.00 48.19 132 PRO A O 1
#

pLDDT: mean 90.99, std 8.17, range [48.19, 98.0]

Solvent-accessible surface area (backbone atoms only — not comparable to full-atom values): 7683 Å² total; per-residue (Å²): 90,79,44,69,47,77,96,53,51,75,66,52,55,51,46,51,54,48,25,52,60,53,46,66,73,53,85,51,86,33,38,60,41,56,74,48,74,47,77,59,98,56,34,37,42,41,41,56,66,82,57,80,46,42,47,37,60,53,39,69,74,63,67,64,75,58,68,70,57,50,51,53,50,52,53,40,48,52,51,34,50,51,53,35,50,75,70,35,32,46,52,55,47,91,48,48,77,31,28,28,29,27,74,95,76,35,45,21,42,49,73,47,80,61,40,43,80,52,55,97,86,55,89,75,84,91,74,91,68,61,79,135

Foldseek 3Di:
DKAWPPPPDPVLVVLVVVLVVLQQVDDDQQAWHFPDWDDDPTIIDTDTDDFPFFQVVVCVVVVDDDPVLVVVQVVSVVVRCVSCVVQQKDQLADDRRQWTQHPPRGTHGHDSSVMDRADPPRP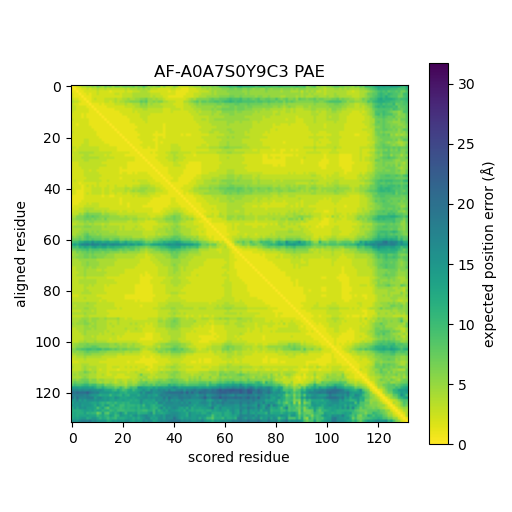DDPDRDYDD

Sequence (132 aa):
KYIAKHGKSEKDLRNLRSEISIQRKLEHPGIILLLDAFETETEFCIVTEFAQGELFEILEADGSLPELEVQNIATQMVGALHYLHSNRIIHRDMKPQNILIGPDRQLKLCDFGFARAMSQRTLVLTSVKGTP

Organism: Hemiselmis andersenii (NCBI:txid464988)

Mean predicted aligned error: 4.67 Å

Radius of gyration: 15.7 Å; Cα contacts (8 Å, |Δi|>4): 179; chains: 1; bounding box: 42×32×41 Å

InterPro domains:
  IPR000719 Protein kinase domain [PF00069] (1-132)
  IPR000719 Protein kinase domain [PS50011] (1-132)
  IPR000719 Protein kinase domain [SM00220] (2-132)
  IPR008271 Serine/threonine-protein kinase, active site [PS00108] (89-101)
  IPR011009 Protein kinase-like domain superfamily [SSF56112] (5-132)